Protein AF-A0A519QED2-F1 (afdb_monomer_lite)

Foldseek 3Di:
DDDDPDDPPQKKKWKWWFWAALQQATDPIDTPDIVVPPPCVRVVVVVCRRVDGDDDDDDCSPDTDTDTDIDMDGDPRD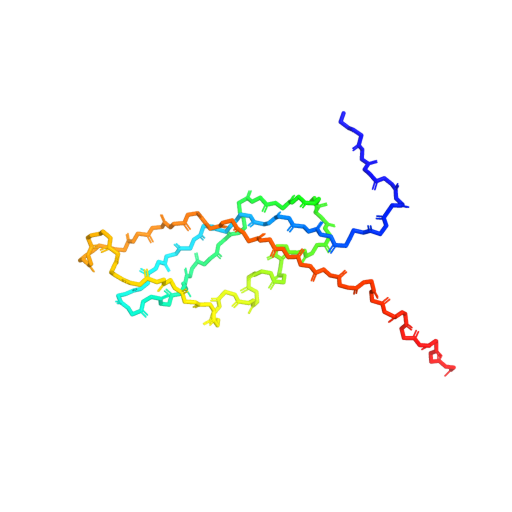DPDPDDD

Secondary structure (DSSP, 8-state):
-----S----EEEEEEEEEEPTTSBEEEEEEEEEESTTSSHHHHHHHHGGG-BPPSPPS-TTS-EEEEEEEEEE-----PPPPP-

Structure (mmCIF, N/CA/C/O back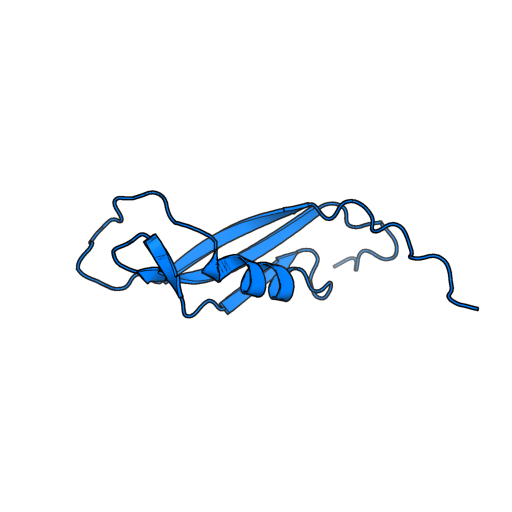bone):
data_AF-A0A519QED2-F1
#
_entry.id   AF-A0A519QED2-F1
#
loop_
_atom_site.group_PDB
_atom_site.id
_atom_site.type_symbol
_atom_site.label_atom_id
_atom_site.label_alt_id
_atom_site.label_comp_id
_atom_site.label_asym_id
_atom_site.label_entity_id
_atom_site.label_seq_id
_atom_site.pdbx_PDB_ins_code
_atom_site.Cartn_x
_atom_site.Cartn_y
_atom_site.Cartn_z
_atom_site.occupancy
_atom_site.B_iso_or_equiv
_atom_site.auth_seq_id
_atom_site.auth_comp_id
_atom_site.auth_asym_id
_atom_site.auth_atom_id
_atom_site.pdbx_PDB_model_num
ATOM 1 N N . MET A 1 1 ? 17.306 15.410 -11.300 1.00 39.75 1 MET A N 1
ATOM 2 C CA . MET A 1 1 ? 16.744 14.111 -10.873 1.00 39.75 1 MET A CA 1
ATOM 3 C C . MET A 1 1 ? 16.922 13.131 -12.022 1.00 39.75 1 MET A C 1
ATOM 5 O O . MET A 1 1 ? 16.265 13.338 -13.039 1.00 39.75 1 MET A O 1
ATOM 9 N N . PRO A 1 2 ? 17.857 12.166 -11.959 1.00 43.47 2 PRO A N 1
ATOM 10 C CA . PRO A 1 2 ? 18.077 11.264 -13.080 1.00 43.47 2 PRO A CA 1
ATOM 11 C C . PRO A 1 2 ? 16.895 10.294 -13.169 1.00 43.47 2 PRO A C 1
ATOM 13 O O . PRO A 1 2 ? 16.616 9.555 -12.228 1.00 43.47 2 PRO A O 1
ATOM 16 N N . GLN A 1 3 ? 16.173 10.342 -14.288 1.00 51.50 3 GLN A N 1
ATOM 17 C CA . GLN A 1 3 ? 15.191 9.321 -14.636 1.00 51.50 3 GLN A CA 1
ATOM 18 C C . GLN A 1 3 ? 15.983 8.067 -15.005 1.00 51.50 3 GLN A C 1
ATOM 20 O O . GLN A 1 3 ? 16.808 8.114 -15.918 1.00 51.50 3 GLN A O 1
ATOM 25 N N . LEU A 1 4 ? 15.802 6.993 -14.234 1.00 56.38 4 LEU A N 1
ATOM 26 C CA . LEU A 1 4 ? 16.530 5.738 -14.398 1.00 56.38 4 LEU A CA 1
ATOM 27 C C . LEU A 1 4 ? 16.054 5.055 -15.690 1.00 56.38 4 LEU A C 1
ATOM 29 O O . LEU A 1 4 ? 15.144 4.233 -15.686 1.00 56.38 4 LEU A O 1
ATOM 33 N N . GLY A 1 5 ? 16.635 5.465 -16.815 1.00 46.75 5 GLY A N 1
ATOM 34 C CA . GLY A 1 5 ? 16.512 4.765 -18.081 1.00 46.75 5 GLY A CA 1
ATOM 35 C C . GLY A 1 5 ? 17.189 3.399 -17.982 1.00 46.75 5 GLY A C 1
ATOM 36 O O . GLY A 1 5 ? 18.349 3.306 -17.587 1.00 46.75 5 GLY A O 1
ATOM 37 N N . ASP A 1 6 ? 16.442 2.361 -18.346 1.00 51.84 6 ASP A N 1
ATOM 38 C CA . ASP A 1 6 ? 16.957 1.073 -18.827 1.00 51.84 6 ASP A CA 1
ATOM 39 C C . ASP A 1 6 ? 17.721 0.169 -17.835 1.00 51.84 6 ASP A C 1
ATOM 41 O O . ASP A 1 6 ? 18.613 -0.593 -18.206 1.00 51.84 6 ASP A O 1
ATOM 45 N N . ARG A 1 7 ? 17.357 0.187 -16.547 1.00 56.03 7 ARG A N 1
ATOM 46 C CA . ARG A 1 7 ? 17.734 -0.887 -15.610 1.00 56.03 7 ARG A CA 1
ATOM 47 C C . ARG A 1 7 ? 16.489 -1.664 -15.222 1.00 56.03 7 ARG A C 1
ATOM 49 O O . ARG A 1 7 ? 15.507 -1.052 -14.815 1.00 56.03 7 ARG A O 1
ATOM 56 N N . ARG A 1 8 ? 16.529 -2.997 -15.361 1.00 61.41 8 ARG A N 1
ATOM 57 C CA . ARG A 1 8 ? 15.505 -3.889 -14.796 1.00 61.41 8 ARG A CA 1
ATOM 58 C C . ARG A 1 8 ? 15.275 -3.474 -13.348 1.00 61.41 8 ARG A C 1
ATOM 60 O O . ARG A 1 8 ? 16.216 -3.421 -12.562 1.00 61.41 8 ARG A O 1
ATOM 67 N N . VAL A 1 9 ? 14.045 -3.084 -13.054 1.00 67.94 9 VAL A N 1
ATOM 68 C CA . VAL A 1 9 ? 13.640 -2.715 -11.705 1.00 67.94 9 VAL A CA 1
ATOM 69 C C . VAL A 1 9 ? 13.193 -4.001 -11.048 1.00 67.94 9 VAL A C 1
ATOM 71 O O . VAL A 1 9 ? 12.058 -4.435 -11.235 1.00 67.94 9 VAL A O 1
ATOM 74 N N . ASP A 1 10 ? 14.128 -4.629 -10.345 1.00 79.56 10 ASP A N 1
ATOM 75 C CA . ASP A 1 10 ? 13.852 -5.853 -9.600 1.00 79.56 10 ASP A CA 1
ATOM 76 C C . ASP A 1 10 ? 13.143 -5.536 -8.272 1.00 79.56 10 ASP A C 1
ATOM 78 O O . ASP A 1 10 ? 12.391 -6.365 -7.766 1.00 79.56 10 ASP A O 1
ATOM 82 N N . ASP A 1 11 ? 13.294 -4.308 -7.757 1.00 84.62 11 ASP A N 1
ATOM 83 C CA . ASP A 1 11 ? 12.726 -3.874 -6.482 1.00 84.62 11 ASP A CA 1
ATOM 84 C C . ASP A 1 11 ? 12.048 -2.503 -6.572 1.00 84.62 11 ASP A C 1
ATOM 86 O O . ASP A 1 11 ? 12.549 -1.572 -7.209 1.00 84.62 11 ASP A O 1
ATOM 90 N N . ALA A 1 12 ? 10.928 -2.362 -5.866 1.00 90.19 12 ALA A N 1
ATOM 91 C CA . ALA A 1 12 ? 10.209 -1.106 -5.716 1.00 90.19 12 ALA A CA 1
ATOM 92 C C . ALA A 1 12 ? 9.728 -0.892 -4.279 1.00 90.19 12 ALA A C 1
ATOM 94 O O . ALA A 1 12 ? 9.476 -1.836 -3.529 1.00 90.19 12 ALA A O 1
ATOM 95 N N . ARG A 1 13 ? 9.563 0.377 -3.910 1.00 93.94 13 ARG A N 1
ATOM 96 C CA . ARG A 1 13 ? 8.902 0.812 -2.683 1.00 93.94 13 ARG A CA 1
ATOM 97 C C . ARG A 1 13 ? 7.616 1.549 -3.033 1.00 93.94 13 ARG A C 1
ATOM 99 O O . ARG A 1 13 ? 7.646 2.509 -3.801 1.00 93.94 13 ARG A O 1
ATOM 106 N N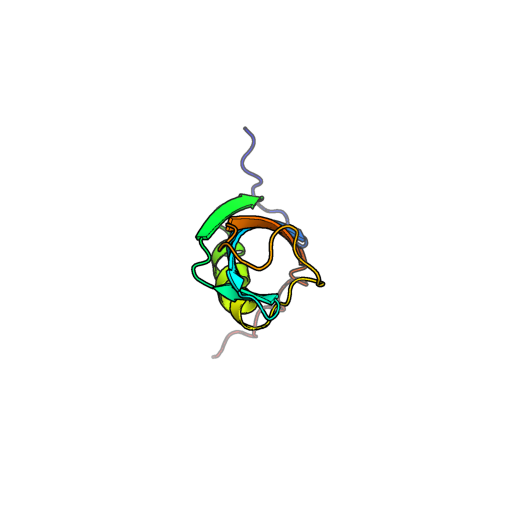 . VAL A 1 14 ? 6.513 1.135 -2.426 1.00 96.50 14 VAL A N 1
ATOM 107 C CA . VAL A 1 14 ? 5.212 1.804 -2.534 1.00 96.50 14 VAL A CA 1
ATOM 108 C C . VAL A 1 14 ? 4.746 2.188 -1.143 1.00 96.50 14 VAL A C 1
ATOM 110 O O . VAL A 1 14 ? 4.73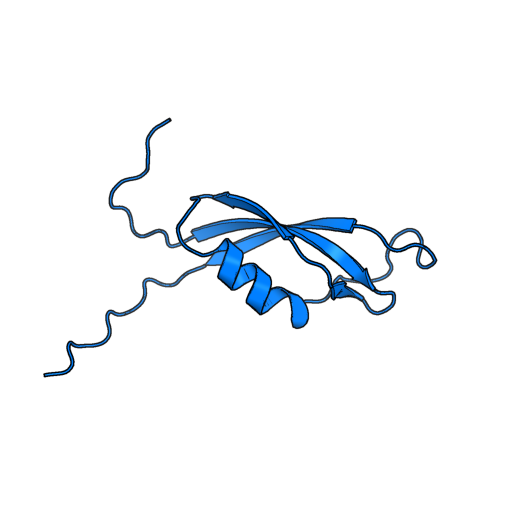0 1.345 -0.253 1.00 96.50 14 VAL A O 1
ATOM 113 N N . ASP A 1 15 ? 4.354 3.441 -0.952 1.00 96.50 15 ASP A N 1
ATOM 114 C CA . ASP A 1 15 ? 3.712 3.875 0.285 1.00 96.50 15 ASP A CA 1
ATOM 115 C C . ASP A 1 15 ? 2.193 3.968 0.051 1.00 96.50 15 ASP A C 1
ATOM 117 O O . ASP A 1 15 ? 1.732 4.715 -0.817 1.00 96.50 15 ASP A O 1
ATOM 121 N N . LEU A 1 16 ? 1.416 3.183 0.804 1.00 96.62 16 LEU A N 1
ATOM 122 C CA . LEU A 1 16 ? -0.048 3.154 0.751 1.00 96.62 16 LEU A CA 1
ATOM 123 C C . LEU A 1 16 ? -0.652 3.763 2.014 1.00 96.62 16 LEU A C 1
ATOM 125 O O . LEU A 1 16 ? -0.389 3.269 3.107 1.00 96.62 16 LEU A O 1
ATOM 129 N N . SER A 1 17 ? -1.527 4.754 1.879 1.00 95.12 17 SER A N 1
ATOM 130 C CA . SER A 1 17 ? -2.404 5.195 2.968 1.00 95.12 17 SER A CA 1
ATOM 131 C C . SER A 1 17 ? -3.671 4.347 2.958 1.00 95.12 17 SER A C 1
ATOM 133 O O . SER A 1 17 ? -4.421 4.385 1.986 1.00 95.12 17 SER A O 1
ATOM 135 N N . CYS A 1 18 ? -3.912 3.553 4.003 1.00 95.00 18 CYS A N 1
ATOM 136 C CA . CYS A 1 18 ? -5.107 2.706 4.106 1.00 95.00 18 CYS A CA 1
ATOM 137 C C . CYS A 1 18 ? -5.826 2.900 5.435 1.00 95.00 18 CYS A C 1
ATOM 139 O O . CYS A 1 18 ? -5.180 3.045 6.472 1.00 95.00 18 CYS A O 1
ATOM 141 N N . MET A 1 19 ? -7.152 2.760 5.418 1.00 91.94 19 MET A N 1
ATOM 142 C CA . MET A 1 19 ? -7.956 2.587 6.624 1.00 91.94 19 MET A CA 1
ATOM 143 C C . MET A 1 19 ? -7.837 1.145 7.124 1.00 91.94 19 MET A C 1
ATOM 145 O O . MET A 1 19 ? -8.149 0.196 6.394 1.00 91.94 19 MET A O 1
ATOM 149 N N . VAL A 1 20 ? -7.426 0.980 8.381 1.00 89.69 20 VAL A N 1
ATOM 150 C CA . VAL A 1 20 ? -7.342 -0.338 9.022 1.00 89.69 20 VAL A CA 1
ATOM 151 C C . VAL A 1 20 ? -8.628 -0.629 9.796 1.00 89.69 20 VAL A C 1
ATOM 153 O O . VAL A 1 20 ? -9.073 0.181 10.609 1.00 89.69 20 VAL A O 1
ATOM 156 N N . GLN A 1 21 ? -9.241 -1.782 9.531 1.00 86.38 21 GLN A N 1
ATOM 157 C CA . GLN A 1 21 ? -10.430 -2.253 10.243 1.00 86.38 21 GLN A CA 1
ATOM 158 C C . GLN A 1 21 ? -10.060 -2.937 11.568 1.00 86.38 21 GLN A C 1
ATOM 160 O O . GLN A 1 21 ? -8.919 -3.349 11.773 1.00 86.38 21 GLN A O 1
ATOM 165 N N . ALA A 1 22 ? -11.045 -3.117 12.453 1.00 82.62 22 ALA A N 1
ATOM 166 C CA . ALA A 1 22 ? -10.860 -3.733 1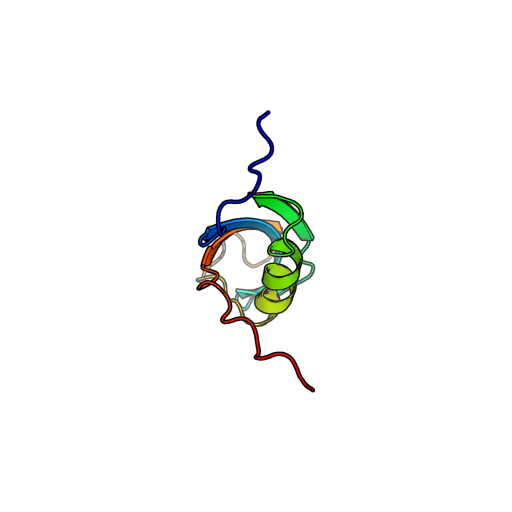3.772 1.00 82.62 22 ALA A CA 1
ATOM 167 C C . ALA A 1 22 ? -10.293 -5.168 13.732 1.00 82.62 22 ALA A C 1
ATOM 169 O O . ALA A 1 22 ? -9.736 -5.641 14.718 1.00 82.62 22 ALA A O 1
ATOM 170 N N . ASP A 1 23 ? -10.401 -5.857 12.596 1.00 84.88 23 ASP A N 1
ATOM 171 C CA . ASP A 1 23 ? -9.842 -7.192 12.358 1.00 84.88 23 ASP A CA 1
ATOM 172 C C . ASP A 1 23 ? -8.534 -7.182 11.546 1.00 84.88 23 ASP A C 1
ATOM 174 O O . ASP A 1 23 ? -8.087 -8.215 11.044 1.00 84.88 23 ASP A O 1
ATOM 178 N N . GLY A 1 24 ? -7.910 -6.011 11.405 1.00 87.62 24 GLY A N 1
ATOM 179 C CA . GLY A 1 24 ? -6.627 -5.840 10.730 1.00 87.62 24 GLY A CA 1
ATOM 180 C C . GLY A 1 24 ? -6.704 -5.854 9.203 1.00 87.62 24 GLY A C 1
ATOM 181 O O . GLY A 1 24 ? -5.654 -5.815 8.557 1.00 87.62 24 GLY A O 1
ATOM 182 N N . ARG A 1 25 ? -7.902 -5.907 8.598 1.00 90.81 25 ARG A N 1
ATOM 183 C CA . ARG A 1 25 ? -8.057 -5.727 7.146 1.00 90.81 25 ARG A CA 1
ATOM 184 C C . ARG A 1 25 ? -7.741 -4.296 6.723 1.00 90.81 25 ARG A C 1
ATOM 186 O O . ARG A 1 25 ? -8.075 -3.343 7.424 1.00 90.81 25 ARG A O 1
ATOM 193 N N . LEU A 1 26 ? -7.160 -4.162 5.535 1.00 93.00 26 LEU A N 1
ATOM 194 C CA . LEU A 1 26 ? -6.925 -2.879 4.883 1.00 93.00 26 LEU A CA 1
ATOM 195 C C . LEU A 1 26 ? -8.069 -2.555 3.925 1.00 93.00 26 LEU A C 1
ATOM 197 O O . LEU A 1 26 ? -8.483 -3.393 3.126 1.00 93.00 26 LEU A O 1
ATOM 201 N N . THR A 1 27 ? -8.563 -1.326 3.997 1.00 93.44 27 THR A N 1
ATOM 202 C CA . THR A 1 27 ? -9.630 -0.802 3.137 1.00 93.44 27 THR A CA 1
ATOM 203 C C . THR A 1 27 ? -9.336 0.650 2.769 1.00 93.44 27 THR A C 1
ATOM 205 O O . THR A 1 27 ? -8.466 1.274 3.375 1.00 93.44 27 THR A O 1
ATOM 208 N N . ALA A 1 28 ? -10.043 1.189 1.769 1.00 94.25 28 ALA A N 1
ATOM 209 C CA . ALA A 1 28 ? -9.895 2.583 1.329 1.00 94.25 28 ALA A CA 1
ATOM 210 C C . ALA A 1 28 ? -8.427 2.998 1.075 1.00 94.25 28 ALA A C 1
ATOM 212 O O . ALA A 1 28 ? -8.010 4.091 1.448 1.00 94.25 28 ALA A O 1
ATOM 213 N N . CYS A 1 29 ? -7.638 2.098 0.479 1.00 96.31 29 CYS A N 1
ATOM 214 C CA . CYS A 1 29 ? -6.221 2.326 0.226 1.00 96.31 29 CYS A CA 1
ATOM 215 C C . CYS A 1 29 ? -5.988 3.301 -0.932 1.00 96.31 29 CYS A C 1
ATOM 217 O O . CYS A 1 29 ? -6.661 3.220 -1.961 1.00 96.31 29 CYS A O 1
ATOM 219 N N . GLN A 1 30 ? -4.987 4.164 -0.784 1.00 96.38 30 GLN A N 1
ATOM 220 C CA . GLN A 1 30 ? -4.518 5.099 -1.804 1.00 96.38 30 GLN A CA 1
ATOM 221 C C . GLN A 1 30 ? -2.992 5.051 -1.897 1.00 96.38 30 GLN A C 1
ATOM 223 O O . GLN A 1 30 ? -2.312 4.852 -0.891 1.00 96.38 30 GLN A O 1
ATOM 228 N N . VAL A 1 31 ? -2.457 5.209 -3.110 1.00 96.50 31 VAL A N 1
ATOM 229 C CA . VAL A 1 31 ? -1.009 5.309 -3.335 1.00 96.50 31 VAL A CA 1
ATOM 230 C C . VAL A 1 31 ? -0.574 6.733 -3.029 1.00 96.50 31 VAL A C 1
ATOM 232 O O . VAL A 1 31 ? -0.960 7.658 -3.737 1.00 96.50 31 VAL A O 1
ATOM 235 N N . GLU A 1 32 ? 0.255 6.887 -2.003 1.00 96.56 32 GLU A N 1
ATOM 236 C CA . GLU A 1 32 ? 0.890 8.162 -1.657 1.00 96.56 32 GLU A CA 1
ATOM 237 C C . GLU A 1 32 ? 2.199 8.341 -2.432 1.00 96.56 32 GLU A C 1
ATOM 239 O O . GLU A 1 32 ? 2.554 9.446 -2.840 1.00 96.56 32 GLU A O 1
ATOM 244 N N . ASN A 1 33 ? 2.934 7.244 -2.646 1.00 95.06 33 ASN A N 1
ATOM 245 C CA . ASN A 1 33 ? 4.238 7.275 -3.296 1.00 95.06 33 ASN A CA 1
ATOM 246 C C . ASN A 1 33 ? 4.576 5.937 -3.974 1.00 95.06 33 ASN A C 1
ATOM 248 O O . ASN A 1 33 ? 4.213 4.869 -3.483 1.00 95.06 33 ASN A O 1
ATOM 252 N N . GLU A 1 34 ? 5.320 6.001 -5.078 1.00 93.94 34 GLU A N 1
ATOM 253 C CA . GLU A 1 34 ? 5.866 4.849 -5.805 1.00 93.94 34 GLU A CA 1
ATOM 254 C C . GLU A 1 34 ? 7.300 5.179 -6.242 1.00 93.94 34 GLU A C 1
ATOM 256 O O . GLU A 1 34 ? 7.537 6.187 -6.913 1.00 93.94 34 GLU A O 1
ATOM 261 N N . LEU A 1 35 ? 8.261 4.331 -5.872 1.00 91.31 35 LEU A N 1
ATOM 262 C CA . LEU A 1 35 ? 9.679 4.477 -6.196 1.00 91.31 35 LEU A CA 1
ATOM 263 C C . LEU A 1 35 ? 10.260 3.136 -6.687 1.00 91.31 35 LEU A C 1
ATOM 265 O O . LEU A 1 35 ? 10.330 2.200 -5.894 1.00 91.31 35 LEU A O 1
ATOM 269 N N . PRO A 1 36 ? 10.717 3.035 -7.951 1.00 88.56 36 PRO A N 1
ATOM 270 C CA . PRO A 1 36 ? 10.646 4.067 -8.985 1.00 88.56 36 PRO A CA 1
ATOM 271 C C . PRO A 1 36 ? 9.199 4.292 -9.433 1.00 88.56 36 PRO A C 1
ATOM 273 O O . PRO A 1 36 ? 8.451 3.340 -9.621 1.00 88.56 36 PRO A O 1
ATOM 276 N N . GLY A 1 37 ? 8.817 5.555 -9.619 1.00 87.38 37 GLY A N 1
ATOM 277 C CA . GLY A 1 37 ? 7.442 5.904 -9.964 1.00 87.38 37 GLY A CA 1
ATOM 278 C C . GLY A 1 37 ? 7.073 5.589 -11.412 1.00 87.38 37 GLY A C 1
ATOM 279 O O . GLY A 1 37 ? 7.925 5.606 -12.301 1.00 87.38 37 GLY A O 1
ATOM 280 N N . ARG A 1 38 ? 5.765 5.428 -11.652 1.00 85.06 38 ARG A N 1
ATOM 281 C CA . ARG A 1 38 ? 5.141 5.221 -12.976 1.00 85.06 38 ARG A CA 1
ATOM 282 C C . ARG A 1 38 ? 5.494 3.885 -13.646 1.00 85.06 38 ARG A C 1
ATOM 284 O O . ARG A 1 38 ? 5.512 3.809 -14.871 1.00 85.06 38 ARG A O 1
ATOM 291 N N . LEU A 1 39 ? 5.734 2.838 -12.860 1.00 87.50 39 LEU A N 1
ATOM 292 C CA . LEU A 1 39 ? 5.996 1.477 -13.347 1.00 87.50 39 LEU A CA 1
ATOM 293 C C . LEU A 1 39 ? 4.849 0.504 -13.043 1.00 87.50 39 LEU A C 1
ATOM 295 O O . LEU A 1 39 ? 4.856 -0.630 -13.517 1.00 87.50 39 LEU A O 1
ATOM 299 N N . GLY A 1 40 ? 3.835 0.952 -12.299 1.00 90.75 40 GLY A N 1
ATOM 300 C CA . GLY A 1 40 ? 2.622 0.181 -12.024 1.00 90.75 40 GLY A CA 1
ATOM 301 C C . GLY A 1 40 ? 2.686 -0.623 -10.727 1.00 90.75 40 GLY A C 1
ATOM 302 O O . GLY A 1 40 ? 1.735 -1.349 -10.427 1.00 90.75 40 GLY A O 1
ATOM 303 N N . PHE A 1 41 ? 3.748 -0.457 -9.931 1.00 92.94 41 PHE A N 1
ATOM 304 C CA . PHE A 1 41 ? 3.852 -1.072 -8.607 1.00 92.94 41 PHE A CA 1
ATOM 305 C C . PHE A 1 41 ? 2.768 -0.554 -7.662 1.00 92.94 41 PHE A C 1
ATOM 307 O O . PHE A 1 41 ? 2.203 -1.343 -6.913 1.00 92.94 41 PHE A O 1
ATOM 314 N N . GLY A 1 42 ? 2.393 0.729 -7.749 1.00 94.75 42 GLY A N 1
ATOM 315 C CA . GLY A 1 42 ? 1.298 1.292 -6.962 1.00 94.75 42 GLY A CA 1
ATOM 316 C C . GLY A 1 42 ? -0.031 0.582 -7.221 1.00 94.75 42 GLY A C 1
ATOM 317 O O . GLY A 1 42 ? -0.732 0.215 -6.281 1.00 94.75 42 GLY A O 1
ATOM 318 N N . ARG A 1 43 ? -0.348 0.296 -8.492 1.00 95.62 43 ARG A N 1
ATOM 319 C CA . ARG A 1 43 ? -1.549 -0.474 -8.856 1.00 95.62 43 ARG A CA 1
ATOM 320 C C . ARG A 1 43 ? -1.481 -1.903 -8.315 1.00 95.62 43 ARG A C 1
ATOM 322 O O . ARG A 1 43 ? -2.443 -2.360 -7.709 1.00 95.62 43 ARG A O 1
ATOM 329 N N . ALA A 1 44 ? -0.348 -2.579 -8.491 1.00 94.56 44 ALA A N 1
ATOM 330 C CA . ALA A 1 44 ? -0.161 -3.935 -7.977 1.00 94.56 44 ALA A CA 1
ATOM 331 C C . ALA A 1 44 ? -0.271 -3.994 -6.439 1.00 94.56 44 ALA A C 1
ATOM 333 O O . ALA A 1 44 ? -0.864 -4.921 -5.890 1.00 94.56 44 ALA A O 1
ATOM 334 N N . ALA A 1 45 ? 0.240 -2.984 -5.731 1.00 95.56 45 ALA A N 1
ATOM 335 C CA . ALA A 1 45 ? 0.098 -2.870 -4.284 1.00 95.56 45 ALA A CA 1
ATOM 336 C C . ALA A 1 45 ? -1.372 -2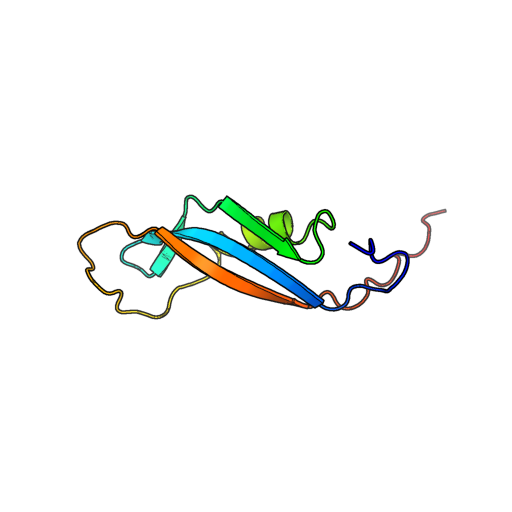.678 -3.868 1.00 95.56 45 ALA A C 1
ATOM 338 O O . ALA A 1 45 ? -1.832 -3.340 -2.938 1.00 95.56 45 ALA A O 1
ATOM 339 N N . LEU A 1 46 ? -2.137 -1.840 -4.582 1.00 97.06 46 LEU A N 1
ATOM 340 C CA . LEU A 1 46 ? -3.579 -1.680 -4.347 1.00 97.06 46 LEU A CA 1
ATOM 341 C C . LEU A 1 46 ? -4.355 -2.987 -4.562 1.00 97.06 46 LEU A C 1
ATOM 343 O O . LEU A 1 46 ? -5.238 -3.300 -3.768 1.00 97.06 46 LEU A O 1
ATOM 347 N N . GLU A 1 47 ? -4.014 -3.764 -5.591 1.00 96.31 47 GLU A N 1
ATOM 348 C CA . GLU A 1 47 ? -4.616 -5.081 -5.852 1.00 96.31 47 GLU A CA 1
ATOM 349 C C . GLU A 1 47 ? -4.274 -6.105 -4.756 1.00 96.31 47 GLU A C 1
ATOM 351 O O . GLU A 1 47 ? -5.099 -6.956 -4.420 1.00 96.31 47 GLU A O 1
ATOM 356 N N . GLY A 1 48 ? -3.086 -6.005 -4.150 1.00 94.75 48 GLY A N 1
ATOM 357 C CA . GLY A 1 48 ? -2.667 -6.855 -3.033 1.00 94.75 48 GLY A CA 1
ATOM 358 C C . GLY A 1 48 ? -3.277 -6.465 -1.680 1.00 94.75 48 GLY A C 1
ATOM 359 O O . GLY A 1 48 ? -3.510 -7.339 -0.838 1.00 94.75 48 GLY A O 1
ATOM 360 N N . ALA A 1 49 ? -3.578 -5.180 -1.462 1.00 95.69 49 ALA A N 1
ATOM 361 C CA . ALA A 1 49 ? -4.052 -4.634 -0.184 1.00 95.69 49 ALA A CA 1
ATOM 362 C C . ALA A 1 49 ? -5.232 -5.387 0.468 1.00 95.69 49 ALA A C 1
ATOM 364 O O . ALA A 1 49 ? -5.154 -5.640 1.673 1.00 95.69 49 ALA A O 1
ATOM 365 N N . PRO A 1 50 ? -6.273 -5.842 -0.260 1.00 94.31 50 PRO A N 1
ATOM 366 C CA . PRO A 1 50 ? -7.384 -6.601 0.330 1.00 94.31 50 PRO A CA 1
ATOM 367 C C . PRO A 1 50 ? -6.960 -7.913 1.020 1.00 94.31 50 PRO A C 1
ATOM 369 O O . PRO A 1 50 ? -7.630 -8.398 1.942 1.00 94.31 50 PRO A O 1
ATOM 372 N N . THR A 1 51 ? -5.844 -8.505 0.585 1.00 93.75 51 THR A N 1
ATOM 373 C CA . THR A 1 51 ? -5.319 -9.768 1.131 1.00 93.75 51 THR A CA 1
ATOM 374 C C . THR A 1 51 ? -4.341 -9.563 2.286 1.00 93.75 51 THR A C 1
ATOM 376 O O . THR A 1 51 ? -4.177 -10.458 3.114 1.00 93.75 51 THR A O 1
ATOM 379 N N . ALA A 1 52 ? -3.746 -8.375 2.399 1.00 91.75 52 ALA A N 1
ATOM 380 C CA . ALA A 1 52 ? -2.832 -8.043 3.480 1.00 91.75 52 ALA A CA 1
ATOM 381 C C . ALA A 1 52 ? -3.563 -7.904 4.827 1.00 91.75 52 ALA A C 1
ATOM 383 O O . ALA A 1 52 ? -4.772 -7.648 4.904 1.00 91.75 52 ALA A O 1
ATOM 384 N N . ARG A 1 53 ? -2.817 -8.103 5.916 1.00 89.75 53 ARG A N 1
ATOM 385 C CA . ARG A 1 53 ? -3.303 -7.961 7.291 1.00 89.75 53 ARG A CA 1
ATOM 386 C C . ARG A 1 53 ? -2.288 -7.200 8.122 1.00 89.75 53 ARG A C 1
ATOM 388 O O . ARG A 1 53 ? -1.092 -7.474 8.049 1.00 89.75 53 ARG A O 1
ATOM 395 N N . VAL A 1 54 ? -2.780 -6.287 8.946 1.00 87.00 54 VAL A N 1
ATOM 396 C CA . VAL A 1 54 ? -1.969 -5.632 9.971 1.00 87.00 54 VAL A CA 1
ATOM 397 C C . VAL A 1 54 ? -1.874 -6.545 11.186 1.00 87.00 54 VAL A C 1
ATOM 399 O O . VAL A 1 54 ? -2.855 -7.164 11.603 1.00 87.00 54 VAL A O 1
ATOM 402 N N . ARG A 1 55 ? -0.678 -6.635 11.770 1.00 83.38 55 ARG A N 1
ATOM 403 C CA . ARG A 1 55 ? -0.481 -7.344 13.033 1.00 83.38 55 ARG A CA 1
ATOM 404 C C . ARG A 1 55 ? -1.126 -6.550 14.172 1.00 83.38 55 ARG A C 1
ATOM 406 O O . ARG A 1 55 ? -0.788 -5.392 14.388 1.00 83.38 55 ARG A O 1
ATOM 413 N N . MET A 1 56 ? -2.023 -7.203 14.902 1.00 79.38 56 MET A N 1
ATOM 414 C CA . MET A 1 56 ? -2.803 -6.624 16.000 1.00 79.38 56 MET A CA 1
ATOM 415 C C . MET A 1 56 ? -2.111 -6.791 17.370 1.00 79.38 56 MET A C 1
ATOM 417 O O . MET A 1 56 ? -1.286 -7.702 17.513 1.00 79.38 56 MET A O 1
ATOM 421 N N . PRO A 1 57 ? -2.464 -5.968 18.386 1.00 75.38 57 PRO A N 1
ATOM 422 C CA . PRO A 1 57 ? -3.499 -4.923 18.379 1.00 75.38 57 PRO A CA 1
ATOM 423 C C . PRO A 1 57 ? -3.036 -3.577 17.805 1.00 75.38 57 PRO A C 1
ATOM 425 O O . PRO A 1 57 ? -1.879 -3.190 17.953 1.00 75.38 57 PRO A O 1
ATOM 428 N N . LEU A 1 58 ? -3.971 -2.840 17.200 1.00 69.50 58 LEU A N 1
ATOM 429 C CA . LEU A 1 58 ? -3.759 -1.430 16.880 1.00 69.50 58 LEU A CA 1
ATOM 430 C C . LEU A 1 58 ? -3.808 -0.572 18.153 1.00 69.50 58 LEU A C 1
ATOM 432 O O . LEU A 1 58 ? -4.606 -0.849 19.054 1.00 69.50 58 LEU A O 1
ATOM 436 N N . PRO A 1 59 ? -3.036 0.525 18.208 1.00 70.62 59 PRO A N 1
ATOM 437 C CA . PRO A 1 59 ? -3.305 1.604 19.147 1.00 70.62 59 PRO A CA 1
ATOM 438 C C . PRO A 1 59 ? -4.707 2.166 18.863 1.00 70.62 59 PRO A C 1
ATOM 440 O O . PRO A 1 59 ? -4.972 2.556 17.737 1.00 70.62 59 PRO A O 1
ATOM 443 N N . HIS A 1 60 ? -5.590 2.226 19.864 1.00 70.62 60 HIS A N 1
ATOM 444 C CA . HIS A 1 60 ? -6.976 2.724 19.748 1.00 70.62 60 HIS A CA 1
ATOM 445 C C . HIS A 1 60 ? -7.894 1.903 18.812 1.00 70.62 60 HIS A C 1
ATOM 447 O O . HIS A 1 60 ? -8.209 2.355 17.711 1.00 70.62 60 HIS A O 1
ATOM 453 N N . PRO A 1 61 ? -8.405 0.740 19.259 1.00 66.56 61 PRO A N 1
ATOM 454 C CA . PRO A 1 61 ? -9.298 -0.104 18.452 1.00 66.56 61 PRO A CA 1
ATOM 455 C C . PRO A 1 61 ? -10.637 0.563 18.087 1.00 66.56 61 PRO A C 1
ATOM 457 O O . PRO A 1 61 ? -11.311 0.113 17.164 1.00 66.56 61 PRO A O 1
ATOM 460 N N . ASP A 1 62 ? -11.008 1.645 18.777 1.00 73.19 62 ASP A N 1
ATOM 461 C CA . ASP A 1 62 ? -12.322 2.286 18.655 1.00 73.19 62 ASP A CA 1
ATOM 462 C C . ASP A 1 62 ? -12.385 3.390 17.584 1.00 73.19 62 ASP A C 1
ATOM 464 O O . ASP A 1 62 ? -13.429 4.018 17.403 1.00 73.19 62 ASP A O 1
ATOM 468 N N . ARG A 1 63 ? -11.277 3.690 16.890 1.00 69.94 63 ARG A N 1
ATOM 469 C CA . ARG A 1 63 ? -11.229 4.739 15.858 1.00 69.94 63 ARG A CA 1
ATOM 470 C C . ARG A 1 63 ? -10.609 4.208 14.566 1.00 69.94 63 ARG A C 1
ATOM 472 O O . ARG A 1 63 ? -9.583 3.538 14.638 1.00 69.94 63 ARG A O 1
ATOM 479 N N . PRO A 1 64 ? -11.177 4.521 13.386 1.00 66.56 64 PRO A N 1
ATOM 480 C CA . PRO A 1 64 ? -10.533 4.197 12.122 1.00 66.56 64 PRO A CA 1
ATOM 481 C C . PRO A 1 64 ? -9.233 4.994 12.009 1.00 66.56 64 PRO A C 1
ATOM 483 O O . PRO A 1 64 ? -9.235 6.224 12.092 1.00 66.56 64 PRO A O 1
ATOM 486 N N . ILE A 1 65 ? -8.121 4.287 11.834 1.00 75.50 65 ILE A N 1
ATOM 487 C CA . ILE A 1 65 ? -6.804 4.895 11.658 1.00 75.50 65 ILE A CA 1
ATOM 488 C C . ILE A 1 65 ? -6.395 4.698 10.209 1.00 75.50 65 ILE A C 1
ATOM 490 O O . ILE A 1 65 ? -6.427 3.579 9.689 1.00 75.50 65 ILE A O 1
ATOM 494 N N . TYR A 1 66 ? -6.005 5.799 9.575 1.00 83.69 66 TYR A N 1
ATOM 495 C CA . TYR A 1 66 ? -5.262 5.754 8.329 1.00 83.69 66 TYR A CA 1
ATOM 496 C C . TYR A 1 66 ? -3.792 5.530 8.660 1.00 83.69 66 TYR A C 1
ATOM 498 O O . TYR A 1 66 ? -3.195 6.311 9.402 1.00 83.69 66 TYR A O 1
ATOM 506 N N . PHE A 1 67 ? -3.221 4.447 8.144 1.00 81.25 67 PHE A N 1
ATOM 507 C CA . PHE A 1 67 ? -1.810 4.132 8.325 1.00 81.25 67 PHE A CA 1
ATOM 508 C C . PHE A 1 67 ? -1.111 4.105 6.970 1.00 81.25 67 PHE A C 1
ATOM 510 O O . PHE A 1 67 ? -1.534 3.381 6.062 1.00 81.25 67 PHE A O 1
ATOM 517 N N . THR A 1 68 ? -0.031 4.880 6.857 1.00 88.44 68 THR A N 1
ATOM 518 C CA . THR A 1 68 ? 0.876 4.815 5.712 1.00 88.44 68 THR A CA 1
ATOM 519 C C . THR A 1 68 ? 1.763 3.588 5.854 1.00 88.44 68 THR A C 1
ATOM 521 O O . THR A 1 68 ? 2.599 3.500 6.751 1.00 88.44 68 THR A O 1
ATOM 524 N N . GLN A 1 69 ? 1.580 2.633 4.955 1.00 89.06 69 GLN A N 1
ATOM 525 C CA . GLN A 1 69 ? 2.320 1.384 4.912 1.00 89.06 69 GLN A CA 1
ATOM 526 C C . GLN A 1 69 ? 3.346 1.429 3.799 1.00 89.06 69 GLN A C 1
ATOM 528 O O . GLN A 1 69 ? 2.996 1.667 2.649 1.00 89.06 69 GLN A O 1
ATOM 533 N N . SER A 1 70 ? 4.587 1.102 4.131 1.00 92.88 70 SER A N 1
ATOM 534 C CA . SER A 1 70 ? 5.677 1.033 3.164 1.00 92.88 70 SER A CA 1
ATOM 535 C C . SER A 1 70 ? 5.903 -0.397 2.703 1.00 92.88 70 SER A C 1
ATOM 537 O O . SER A 1 70 ? 6.386 -1.242 3.456 1.00 92.88 70 SER A O 1
ATOM 539 N N . TRP A 1 71 ? 5.536 -0.670 1.461 1.00 91.44 71 TRP A N 1
ATOM 540 C CA . TRP A 1 71 ? 5.587 -1.986 0.851 1.00 91.44 71 TRP A CA 1
ATOM 541 C C . TRP A 1 71 ? 6.838 -2.095 -0.006 1.00 91.44 71 TRP A C 1
ATOM 543 O O . TRP A 1 71 ? 7.030 -1.315 -0.938 1.00 91.44 71 TRP A O 1
ATOM 553 N N . HIS A 1 72 ? 7.684 -3.070 0.313 1.00 91.94 72 HIS A N 1
ATOM 554 C CA . HIS A 1 72 ? 8.821 -3.447 -0.517 1.00 91.94 72 HIS A CA 1
ATOM 555 C C . HIS A 1 72 ? 8.381 -4.581 -1.439 1.00 91.94 72 HIS A C 1
ATOM 557 O O . HIS A 1 72 ? 7.963 -5.641 -0.975 1.00 91.94 72 HIS A O 1
ATOM 563 N N . MET A 1 73 ? 8.427 -4.328 -2.740 1.00 89.19 73 MET A N 1
ATOM 564 C CA . MET A 1 73 ? 7.941 -5.232 -3.769 1.00 89.19 73 MET A CA 1
ATOM 565 C C . MET A 1 73 ? 9.115 -5.741 -4.581 1.00 89.19 73 MET A C 1
ATOM 567 O O . MET A 1 73 ? 9.906 -4.943 -5.073 1.00 89.19 73 MET A O 1
ATOM 571 N N . HIS A 1 74 ? 9.180 -7.056 -4.753 1.00 87.25 74 HIS A N 1
ATOM 572 C CA . HIS A 1 74 ? 10.119 -7.684 -5.665 1.00 87.25 74 HIS A CA 1
ATOM 573 C C . HIS A 1 74 ? 9.374 -8.107 -6.930 1.00 87.25 74 HIS A C 1
ATOM 575 O O . HIS A 1 74 ? 8.392 -8.851 -6.857 1.00 87.25 74 HIS A O 1
ATOM 581 N N . ALA A 1 75 ? 9.827 -7.634 -8.086 1.00 73.31 75 ALA A N 1
ATOM 582 C CA . ALA A 1 75 ? 9.352 -8.090 -9.383 1.00 73.31 75 ALA A CA 1
ATOM 583 C C . ALA A 1 75 ? 10.459 -8.934 -10.017 1.00 73.31 75 ALA A C 1
ATOM 585 O O . ALA A 1 75 ? 11.333 -8.373 -10.677 1.00 73.31 75 ALA A O 1
ATOM 586 N N . PRO A 1 76 ? 10.440 -10.273 -9.858 1.00 66.06 76 PRO A N 1
ATOM 587 C CA . PRO A 1 76 ? 11.396 -11.104 -10.567 1.00 66.06 76 PRO A CA 1
ATOM 588 C C . PRO A 1 76 ? 11.213 -10.830 -12.057 1.00 66.06 76 PRO A C 1
ATOM 590 O O . PRO A 1 76 ? 10.094 -10.962 -12.564 1.00 66.06 76 PRO A O 1
ATOM 593 N N . GLY A 1 77 ? 12.290 -10.386 -12.720 1.00 60.09 77 GLY A N 1
ATOM 594 C CA . GLY A 1 77 ? 12.282 -9.956 -14.115 1.00 60.09 77 GLY A CA 1
ATOM 595 C C . GLY A 1 77 ? 11.378 -10.858 -14.945 1.00 60.09 77 GLY A C 1
ATOM 596 O O . GLY A 1 77 ? 11.656 -12.045 -15.125 1.00 60.09 77 GLY A O 1
ATOM 597 N N . HIS A 1 78 ? 10.246 -10.306 -15.374 1.00 53.88 78 HIS A N 1
ATOM 598 C CA . HIS A 1 78 ? 9.198 -11.057 -16.045 1.00 53.88 78 HIS A CA 1
ATOM 599 C C . HIS A 1 78 ? 9.837 -11.716 -17.264 1.00 53.88 78 HIS A C 1
ATOM 601 O O . HIS A 1 78 ? 10.348 -11.030 -18.154 1.00 53.88 78 HIS A O 1
ATOM 607 N N . ARG A 1 79 ? 9.850 -13.056 -17.303 1.00 53.47 79 ARG A N 1
ATOM 608 C CA . ARG A 1 79 ? 10.135 -13.768 -18.549 1.00 53.47 79 ARG A CA 1
ATOM 609 C C . ARG A 1 79 ? 9.170 -13.190 -19.576 1.00 53.47 79 ARG A C 1
ATOM 611 O O . ARG A 1 79 ? 7.960 -13.311 -19.399 1.00 53.47 79 ARG A O 1
ATOM 618 N N . ARG A 1 80 ? 9.700 -12.527 -20.609 1.00 54.47 80 ARG A N 1
ATOM 619 C CA . ARG A 1 80 ? 8.912 -12.164 -21.789 1.00 54.47 80 ARG A CA 1
ATOM 620 C C . ARG A 1 80 ? 8.181 -13.436 -22.211 1.00 54.47 80 ARG A C 1
ATOM 622 O O . ARG A 1 80 ? 8.838 -14.456 -22.429 1.00 54.47 80 ARG A O 1
ATOM 629 N N . ALA A 1 81 ? 6.851 -13.397 -22.266 1.00 52.94 81 ALA A N 1
ATOM 630 C CA . ALA A 1 81 ? 6.117 -14.451 -22.947 1.00 52.94 81 ALA A CA 1
ATOM 631 C C . ALA A 1 81 ? 6.695 -14.556 -24.373 1.00 52.94 81 ALA A C 1
ATOM 633 O O . ALA A 1 81 ? 7.012 -13.509 -24.956 1.00 52.94 81 ALA A O 1
ATOM 634 N N . PRO A 1 82 ? 6.919 -15.768 -24.913 1.00 46.91 82 PRO A N 1
ATOM 635 C CA . PRO A 1 82 ? 7.324 -15.895 -26.305 1.00 46.91 82 PRO A CA 1
ATOM 636 C C . PRO A 1 82 ? 6.288 -15.171 -27.183 1.00 46.91 82 PRO A C 1
ATOM 638 O O . PRO A 1 82 ? 5.102 -15.188 -26.836 1.00 46.91 82 PRO A O 1
ATOM 641 N N . PRO A 1 83 ? 6.715 -14.486 -28.260 1.00 52.34 83 PRO A N 1
ATOM 642 C CA . PRO A 1 83 ? 5.772 -13.876 -29.188 1.00 52.34 83 PRO A CA 1
ATOM 643 C C . PRO A 1 83 ? 4.790 -14.950 -29.664 1.00 52.34 83 PRO A C 1
ATOM 645 O O . PRO A 1 83 ? 5.200 -16.063 -29.991 1.00 52.34 83 PRO A O 1
ATOM 648 N N . VAL A 1 84 ? 3.499 -14.623 -29.623 1.00 67.25 84 VAL A N 1
ATOM 649 C CA . VAL A 1 84 ? 2.466 -15.445 -30.250 1.00 67.25 84 VAL A CA 1
ATOM 650 C C . VAL A 1 84 ? 2.537 -15.121 -31.739 1.00 67.25 84 VAL A C 1
ATOM 652 O O . VAL A 1 84 ? 2.444 -13.944 -32.090 1.00 67.25 84 VAL A O 1
ATOM 655 N N . ASP A 1 85 ? 2.820 -16.144 -32.542 1.00 59.47 85 ASP A N 1
ATOM 656 C CA . ASP A 1 85 ? 2.861 -16.110 -34.012 1.00 59.47 85 ASP A CA 1
ATOM 657 C C . ASP A 1 85 ? 1.488 -15.725 -34.593 1.00 59.47 85 ASP A C 1
ATOM 659 O O . ASP A 1 85 ? 0.472 -16.269 -34.091 1.00 59.47 85 ASP A O 1
#

pLDDT: mean 80.62, std 16.11, range [39.75, 97.06]

Radius of gyration: 16.11 Å; chains: 1; bounding box: 30×30×54 Å

Sequence (85 aa):
MPQLGDRRVDDARVDLSCMVQADGRLTACQVENELPGRLGFGRAALEGAPTARVRMPLPHPDRPIYFTQSWHMHAPGHRRAPPVD